Protein AF-A0A7W7Z3H9-F1 (afdb_monomer_lite)

Organism: NCBI:txid87461

Secondary structure (DSSP, 8-state):
--EEEEEEEGGGS-HHHHTTS-SS-EEEEEE-----------SGGGTTTS--TT-SHHHHHHHHHHHTT--

Structure (mmCIF, N/CA/C/O backbone):
data_AF-A0A7W7Z3H9-F1
#
_entry.id   AF-A0A7W7Z3H9-F1
#
loop_
_atom_site.group_PDB
_atom_site.id
_atom_site.type_symbol
_atom_site.label_atom_id
_atom_site.label_alt_id
_atom_site.label_comp_id
_atom_site.label_asym_id
_atom_site.label_entity_id
_atom_site.label_seq_id
_atom_site.pdbx_PDB_ins_code
_atom_site.Cartn_x
_atom_site.Cartn_y
_atom_site.Cartn_z
_atom_site.occupancy
_atom_site.B_iso_or_equiv
_atom_site.auth_seq_id
_atom_site.auth_comp_id
_atom_site.auth_asym_id
_atom_site.auth_atom_id
_atom_site.pdbx_PDB_model_num
ATOM 1 N N . MET A 1 1 ? 10.281 9.531 3.811 1.00 43.44 1 MET A N 1
ATOM 2 C CA . MET A 1 1 ? 11.604 8.932 3.546 1.00 43.44 1 MET A CA 1
ATOM 3 C C . MET A 1 1 ? 11.525 8.350 2.145 1.00 43.44 1 MET A C 1
ATOM 5 O O . MET A 1 1 ? 10.726 7.445 1.940 1.00 43.44 1 MET A O 1
ATOM 9 N N . ASN A 1 2 ? 12.206 8.959 1.174 1.00 57.03 2 ASN A N 1
ATOM 10 C CA . ASN A 1 2 ? 12.162 8.511 -0.222 1.00 57.03 2 ASN A CA 1
ATOM 11 C C . ASN A 1 2 ? 13.107 7.313 -0.366 1.00 57.03 2 ASN A C 1
ATOM 13 O O . ASN A 1 2 ? 14.211 7.342 0.178 1.00 57.03 2 ASN A O 1
ATOM 17 N N . LYS A 1 3 ? 12.669 6.255 -1.051 1.00 71.75 3 LYS A N 1
ATOM 18 C CA . LYS A 1 3 ? 13.512 5.096 -1.364 1.00 71.75 3 LYS A CA 1
ATOM 19 C C . LYS A 1 3 ? 13.894 5.186 -2.835 1.00 71.75 3 LYS A C 1
ATOM 21 O O . LYS A 1 3 ? 13.005 5.254 -3.682 1.00 71.75 3 LYS A O 1
ATOM 26 N N . ILE A 1 4 ? 15.194 5.192 -3.110 1.00 69.44 4 ILE A N 1
ATOM 27 C CA . ILE A 1 4 ? 15.728 5.025 -4.461 1.00 69.44 4 ILE A CA 1
ATOM 28 C C . ILE A 1 4 ? 15.983 3.532 -4.648 1.00 69.44 4 ILE A C 1
ATOM 30 O O . ILE A 1 4 ? 16.601 2.897 -3.789 1.00 69.44 4 ILE A O 1
ATOM 34 N N . VAL A 1 5 ? 15.451 2.958 -5.722 1.00 73.44 5 VAL A N 1
ATOM 35 C CA . VAL A 1 5 ? 15.757 1.582 -6.129 1.00 73.44 5 VAL A CA 1
ATOM 36 C C . VAL A 1 5 ? 16.731 1.674 -7.305 1.00 73.44 5 VAL A C 1
ATOM 38 O O . VAL A 1 5 ? 16.293 2.108 -8.369 1.00 73.44 5 VAL A O 1
ATOM 41 N N . PRO A 1 6 ? 18.020 1.329 -7.116 1.00 64.50 6 PRO A N 1
ATOM 42 C CA . PRO A 1 6 ? 19.064 1.587 -8.112 1.00 64.50 6 PRO A CA 1
ATOM 43 C C . PRO A 1 6 ? 19.003 0.645 -9.326 1.00 64.50 6 PRO A C 1
ATOM 45 O O . PRO A 1 6 ? 19.423 1.015 -10.411 1.00 64.50 6 PRO A O 1
ATOM 48 N N . ASP A 1 7 ? 18.410 -0.543 -9.180 1.00 79.62 7 ASP A N 1
ATOM 49 C CA . ASP A 1 7 ? 18.356 -1.539 -10.253 1.00 79.62 7 ASP A CA 1
ATOM 50 C C . ASP A 1 7 ? 16.930 -2.052 -10.463 1.00 79.62 7 ASP A C 1
ATOM 52 O O . ASP A 1 7 ? 16.515 -3.063 -9.886 1.00 79.62 7 ASP A O 1
ATOM 56 N N . TYR A 1 8 ? 16.150 -1.347 -11.287 1.00 81.31 8 TYR A N 1
ATOM 57 C CA . TYR A 1 8 ? 14.823 -1.798 -11.700 1.00 81.31 8 TYR A CA 1
ATOM 58 C C . TYR A 1 8 ? 14.784 -2.121 -13.199 1.00 81.31 8 TYR A C 1
ATOM 60 O O . TYR A 1 8 ? 15.120 -1.264 -14.014 1.00 81.31 8 TYR A O 1
ATOM 68 N N . PRO A 1 9 ? 14.365 -3.330 -13.608 1.00 86.50 9 PRO A N 1
ATOM 69 C CA . PRO A 1 9 ? 14.371 -3.705 -15.017 1.00 86.50 9 PRO A CA 1
ATOM 70 C C . PRO A 1 9 ? 13.315 -2.925 -15.811 1.00 86.50 9 PRO A C 1
ATOM 72 O O . PRO A 1 9 ? 12.152 -2.847 -15.405 1.00 86.50 9 PRO A O 1
ATOM 75 N N . VAL A 1 10 ? 13.703 -2.422 -16.987 1.00 85.38 10 VAL A N 1
ATOM 76 C CA . VAL A 1 10 ? 12.815 -1.680 -17.907 1.00 85.38 10 VAL A CA 1
ATOM 77 C C . VAL A 1 10 ? 11.584 -2.507 -18.295 1.00 85.38 10 VAL A C 1
ATOM 79 O O . VAL A 1 10 ? 10.472 -1.988 -18.387 1.00 85.38 10 VAL A O 1
ATOM 82 N N . ASP A 1 11 ? 11.753 -3.824 -18.410 1.00 85.44 11 ASP A N 1
ATOM 83 C CA . ASP A 1 11 ? 10.688 -4.785 -18.710 1.00 85.44 11 ASP A CA 1
ATOM 84 C C . ASP A 1 11 ? 9.559 -4.830 -17.670 1.00 85.44 11 ASP A C 1
ATOM 86 O O . ASP A 1 11 ? 8.471 -5.333 -17.964 1.00 85.44 11 ASP A O 1
ATOM 90 N N . LYS A 1 12 ? 9.784 -4.299 -16.462 1.00 84.94 12 LYS A N 1
ATOM 91 C CA . LYS A 1 12 ? 8.772 -4.211 -15.399 1.00 84.94 12 LYS A CA 1
ATOM 92 C C . LYS A 1 12 ? 8.155 -2.816 -15.264 1.00 84.94 12 LYS A C 1
ATOM 94 O O . LYS A 1 12 ? 7.270 -2.634 -14.432 1.00 84.94 12 LYS A O 1
ATOM 99 N N . LEU A 1 13 ? 8.587 -1.837 -16.061 1.00 83.25 13 LEU A N 1
ATOM 100 C CA . LEU A 1 13 ? 8.002 -0.496 -16.044 1.00 83.25 13 LEU A CA 1
ATOM 101 C C . LEU A 1 13 ? 6.612 -0.484 -16.705 1.00 83.25 13 LEU A C 1
ATOM 103 O O . LEU A 1 13 ? 6.410 -1.197 -17.693 1.00 83.25 13 LEU A O 1
ATOM 107 N N . PRO A 1 14 ? 5.672 0.348 -16.224 1.00 86.50 14 PRO A N 1
ATOM 108 C CA . PRO A 1 14 ? 4.443 0.674 -16.949 1.00 86.50 14 PRO A CA 1
ATOM 109 C C . PRO A 1 14 ? 4.735 1.153 -18.378 1.00 86.50 14 PRO A C 1
ATOM 111 O O . PRO A 1 14 ? 5.780 1.757 -18.617 1.00 86.50 14 PRO A O 1
ATOM 114 N N . ALA A 1 15 ? 3.814 0.907 -19.315 1.00 83.62 15 ALA A N 1
ATOM 115 C CA . ALA A 1 15 ? 3.993 1.256 -20.730 1.00 83.62 15 ALA A CA 1
ATOM 116 C C . ALA A 1 15 ? 4.349 2.741 -20.923 1.00 83.62 15 ALA A C 1
ATOM 118 O O . ALA A 1 15 ? 5.301 3.054 -21.632 1.00 83.62 15 ALA A O 1
ATOM 119 N N . ASP A 1 16 ? 3.672 3.616 -20.182 1.00 83.00 16 ASP A N 1
ATOM 120 C CA . ASP A 1 16 ? 3.847 5.072 -20.209 1.00 83.00 16 ASP A CA 1
ATOM 121 C C . ASP A 1 16 ? 5.260 5.525 -19.801 1.00 83.00 16 ASP A C 1
ATOM 123 O O . ASP A 1 16 ? 5.728 6.578 -20.218 1.00 83.00 16 ASP A O 1
ATOM 127 N N . LEU A 1 17 ? 5.953 4.734 -18.975 1.00 80.56 17 LEU A N 1
ATOM 128 C CA . LEU A 1 17 ? 7.320 5.016 -18.520 1.00 80.56 17 LEU A CA 1
ATOM 129 C C . LEU A 1 17 ? 8.378 4.263 -19.334 1.00 80.56 17 LEU A C 1
ATOM 131 O O . LEU A 1 17 ? 9.569 4.490 -19.143 1.00 80.56 17 LEU A O 1
ATOM 135 N N . ARG A 1 18 ? 7.957 3.343 -20.208 1.00 82.38 18 ARG A N 1
ATOM 136 C CA . ARG A 1 18 ? 8.837 2.551 -21.076 1.00 82.38 18 ARG A CA 1
ATOM 137 C C . ARG A 1 18 ? 9.115 3.249 -22.407 1.00 82.38 18 ARG A C 1
ATOM 139 O O . ARG A 1 18 ? 10.053 2.876 -23.111 1.00 82.38 18 ARG A O 1
ATOM 146 N N . GLU A 1 19 ? 8.302 4.234 -22.768 1.00 81.25 19 GLU A N 1
ATOM 147 C CA . GLU A 1 19 ? 8.446 4.970 -24.019 1.00 81.25 19 GLU A CA 1
ATOM 148 C C . GLU A 1 19 ? 9.810 5.682 -24.084 1.00 81.25 19 GLU A C 1
ATOM 150 O O . GLU A 1 19 ? 10.191 6.428 -23.187 1.00 81.25 19 GLU A O 1
ATOM 155 N N . GLY A 1 20 ? 10.586 5.397 -25.135 1.00 79.00 20 GLY A N 1
ATOM 156 C CA . GLY A 1 20 ? 11.934 5.948 -25.321 1.00 79.00 20 GLY A CA 1
ATOM 157 C C . GLY A 1 20 ? 13.060 5.226 -24.568 1.00 79.00 20 GLY A C 1
ATOM 158 O O . GLY A 1 20 ? 14.221 5.598 -24.741 1.00 79.00 20 GLY A O 1
ATOM 159 N N . LEU A 1 21 ? 12.764 4.182 -23.781 1.00 83.31 21 LEU A N 1
ATOM 160 C CA . LEU A 1 21 ? 13.780 3.379 -23.093 1.00 83.31 21 LEU A CA 1
ATOM 161 C C . LEU A 1 21 ? 14.237 2.158 -23.919 1.00 83.31 21 LEU A C 1
ATOM 163 O O . LEU A 1 21 ? 13.482 1.634 -24.745 1.00 83.31 21 LEU A O 1
ATOM 167 N N . PRO A 1 22 ? 15.469 1.659 -23.696 1.00 82.69 22 PRO A N 1
ATOM 168 C CA . PRO A 1 22 ? 15.949 0.423 -24.312 1.00 82.69 22 PRO A CA 1
ATOM 169 C C . PRO A 1 22 ? 15.064 -0.776 -23.951 1.00 82.69 22 PRO A C 1
ATOM 171 O O . PRO A 1 22 ? 14.596 -0.883 -22.822 1.00 82.69 22 PRO A O 1
ATOM 174 N N . LYS A 1 23 ? 14.890 -1.727 -24.881 1.00 76.25 23 LYS A N 1
ATOM 175 C CA . LYS A 1 23 ? 14.064 -2.932 -24.654 1.00 76.25 23 LYS A CA 1
ATOM 176 C C . LYS A 1 23 ? 14.513 -3.756 -23.444 1.00 76.25 23 LYS A C 1
ATOM 178 O O . LYS A 1 23 ? 13.667 -4.335 -22.784 1.00 76.25 23 LYS A O 1
ATOM 183 N N . HIS A 1 24 ? 15.814 -3.785 -23.157 1.00 78.69 24 HIS A N 1
ATOM 184 C CA . HIS A 1 24 ? 16.391 -4.487 -22.013 1.00 78.69 24 HIS A CA 1
ATOM 185 C C . HIS A 1 24 ? 17.426 -3.587 -21.335 1.00 78.69 24 HIS A C 1
ATOM 187 O O . HIS A 1 24 ? 18.279 -3.007 -22.008 1.00 78.69 24 HIS A O 1
ATOM 193 N N . GLY A 1 25 ? 17.338 -3.460 -20.013 1.00 80.94 25 GLY A N 1
ATOM 194 C CA . GLY A 1 25 ? 18.216 -2.613 -19.208 1.00 80.94 25 GLY A CA 1
ATOM 195 C C . GLY A 1 25 ? 17.687 -2.421 -17.789 1.00 80.94 25 GLY A C 1
ATOM 196 O O . GLY A 1 25 ? 16.595 -2.896 -17.458 1.00 80.94 25 GLY A O 1
ATOM 197 N N . SER A 1 26 ? 18.458 -1.702 -16.977 1.00 83.81 26 SER A N 1
ATOM 198 C CA . SER A 1 26 ? 18.091 -1.295 -15.618 1.00 83.81 26 SER A CA 1
ATOM 199 C C . SER A 1 26 ? 17.943 0.223 -15.550 1.00 83.81 26 SER A C 1
ATOM 201 O O . SER A 1 26 ? 18.681 0.946 -16.219 1.00 83.81 26 SER A O 1
ATOM 203 N N . VAL A 1 27 ? 16.995 0.701 -14.749 1.00 83.69 27 VAL A N 1
ATOM 204 C CA . VAL A 1 27 ? 16.796 2.120 -14.438 1.00 83.69 27 VAL A CA 1
ATOM 205 C C . VAL A 1 27 ? 16.729 2.337 -12.932 1.00 83.69 27 VAL A C 1
ATOM 207 O O . VAL A 1 27 ? 16.274 1.466 -12.187 1.00 83.69 27 VAL A O 1
ATOM 210 N N . GLU A 1 28 ? 17.124 3.530 -12.500 1.00 81.50 28 GLU A N 1
ATOM 211 C CA . GLU A 1 28 ? 16.927 3.984 -11.127 1.00 81.50 28 GLU A CA 1
ATOM 212 C C . GLU A 1 28 ? 15.532 4.607 -10.975 1.00 81.50 28 GLU A C 1
ATOM 214 O O . GLU A 1 28 ? 15.134 5.461 -11.770 1.00 81.50 28 GLU A O 1
ATOM 219 N N . ILE A 1 29 ? 14.777 4.199 -9.950 1.00 80.81 29 ILE A N 1
ATOM 220 C CA . ILE A 1 29 ? 13.437 4.743 -9.670 1.00 80.81 29 ILE A CA 1
ATOM 221 C C . ILE A 1 29 ? 13.436 5.462 -8.321 1.00 80.81 29 ILE A C 1
ATOM 223 O O . ILE A 1 29 ? 13.743 4.865 -7.285 1.00 80.81 29 ILE A O 1
ATOM 227 N N . GLU A 1 30 ? 13.024 6.732 -8.322 1.00 78.50 30 GLU A N 1
ATOM 228 C CA . GLU A 1 30 ? 12.745 7.5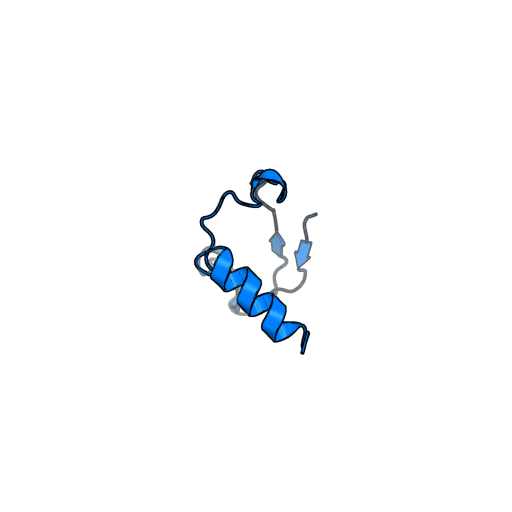11 -7.112 1.00 78.50 30 GLU A CA 1
ATOM 229 C C . GLU A 1 30 ? 11.245 7.449 -6.777 1.00 78.50 30 GLU A C 1
ATOM 231 O O . GLU A 1 30 ? 10.401 7.944 -7.526 1.00 78.50 30 GLU A O 1
ATOM 236 N N . PHE A 1 31 ? 10.887 6.888 -5.619 1.00 76.56 31 PHE A N 1
ATOM 237 C CA . PHE A 1 31 ? 9.505 6.926 -5.137 1.00 76.56 31 PHE A CA 1
ATOM 238 C C . PHE A 1 31 ? 9.254 8.174 -4.290 1.00 76.56 31 PHE A C 1
ATOM 240 O O . PHE A 1 31 ? 9.823 8.330 -3.205 1.00 76.56 31 PHE A O 1
ATOM 247 N N . ARG A 1 32 ? 8.334 9.028 -4.752 1.00 73.25 32 ARG A N 1
ATOM 248 C CA . ARG A 1 32 ? 7.815 10.165 -3.983 1.00 73.25 32 ARG A CA 1
ATOM 249 C C . ARG A 1 32 ? 6.437 9.835 -3.436 1.00 73.25 32 ARG A C 1
ATOM 251 O O . ARG A 1 32 ? 5.468 9.703 -4.181 1.00 73.25 32 ARG A O 1
ATOM 258 N N . LEU A 1 33 ? 6.346 9.723 -2.115 1.00 69.62 33 LEU A N 1
ATOM 259 C CA . LEU A 1 33 ? 5.061 9.640 -1.430 1.00 69.62 33 LEU A CA 1
ATOM 260 C C . LEU A 1 33 ? 4.322 10.963 -1.652 1.00 69.62 33 LEU A C 1
ATOM 262 O O . LEU A 1 33 ? 4.751 12.003 -1.151 1.00 69.62 33 LEU A O 1
ATOM 266 N N . LYS A 1 34 ? 3.201 10.934 -2.381 1.00 71.00 34 LYS A N 1
ATOM 267 C CA . LYS A 1 34 ? 2.234 12.034 -2.317 1.00 71.00 34 LYS A CA 1
ATOM 268 C C . LYS A 1 34 ? 1.806 12.122 -0.854 1.00 71.00 34 LYS A C 1
ATOM 270 O O . LYS A 1 34 ? 1.324 11.130 -0.312 1.00 71.00 34 LYS A O 1
ATOM 275 N N . GLN A 1 35 ? 2.046 13.257 -0.198 1.00 61.56 35 GLN A N 1
ATOM 276 C CA . GLN A 1 35 ? 1.594 13.523 1.170 1.00 61.56 35 GLN A CA 1
ATOM 277 C C . GLN A 1 35 ? 0.061 13.551 1.206 1.00 61.56 35 GLN A C 1
ATOM 279 O O . GLN A 1 35 ? -0.558 14.599 1.329 1.00 61.56 35 GLN A O 1
ATOM 284 N N . GLN A 1 36 ? -0.578 12.396 1.098 1.00 61.72 36 GLN A N 1
ATOM 285 C CA . GLN A 1 36 ? -1.936 12.221 1.564 1.00 61.72 36 GLN A CA 1
ATOM 286 C C . GLN A 1 36 ? -1.791 11.666 2.974 1.00 61.72 36 GLN A C 1
ATOM 288 O O . GLN A 1 36 ? -1.760 10.457 3.197 1.00 61.72 36 GLN A O 1
ATOM 293 N N . MET A 1 37 ? -1.592 12.574 3.935 1.00 60.47 37 MET A N 1
ATOM 294 C CA . MET A 1 37 ? -1.788 12.229 5.336 1.00 60.47 37 MET A CA 1
ATOM 295 C C . MET A 1 37 ? -3.264 11.874 5.480 1.00 60.47 37 MET A C 1
ATOM 297 O O . MET A 1 37 ? -4.102 12.752 5.663 1.00 60.47 37 MET A O 1
ATOM 301 N N . GLN A 1 38 ? -3.599 10.591 5.348 1.00 64.56 38 GLN A N 1
ATOM 302 C CA . GLN A 1 38 ? -4.872 10.121 5.865 1.00 64.56 38 GLN A CA 1
ATOM 303 C C . GLN A 1 38 ? -4.888 10.491 7.353 1.00 64.56 38 GLN A C 1
ATOM 305 O O . GLN A 1 38 ? -3.880 10.252 8.036 1.00 64.56 38 GLN A O 1
ATOM 310 N N . PRO A 1 39 ? -5.951 11.146 7.849 1.00 67.19 39 PRO A N 1
ATOM 311 C CA . PRO A 1 39 ? -6.016 11.526 9.247 1.00 67.19 39 PRO A CA 1
ATOM 312 C C . PRO A 1 39 ? -5.827 10.258 10.074 1.00 67.19 39 PRO A C 1
ATOM 314 O O . PRO A 1 39 ? -6.574 9.292 9.933 1.00 67.19 39 PRO A O 1
ATOM 317 N N . ARG A 1 40 ? -4.775 10.236 10.898 1.00 65.81 40 ARG A N 1
ATOM 318 C CA . ARG A 1 40 ? -4.568 9.162 11.865 1.00 65.81 40 ARG A CA 1
ATOM 319 C C . ARG A 1 40 ? -5.669 9.306 12.906 1.00 65.81 40 ARG A C 1
ATOM 321 O O . ARG A 1 40 ? -5.543 10.104 13.829 1.00 65.81 40 ARG A O 1
ATOM 328 N N . VAL A 1 41 ? -6.769 8.591 12.714 1.00 66.00 41 VAL A N 1
ATOM 329 C CA . VAL A 1 41 ? -7.830 8.511 13.713 1.00 66.00 41 VAL A CA 1
ATOM 330 C C . VAL A 1 41 ? -7.324 7.593 14.820 1.00 66.00 41 VAL A C 1
ATOM 332 O O . VAL A 1 41 ? -6.826 6.499 14.555 1.00 66.00 41 VAL A O 1
ATOM 335 N N . LEU A 1 42 ? -7.392 8.060 16.064 1.00 63.88 42 LEU A N 1
ATOM 336 C CA . LEU A 1 42 ? -7.122 7.208 17.216 1.00 63.88 42 LEU A CA 1
ATOM 337 C C . LEU A 1 42 ? -8.136 6.057 17.205 1.00 63.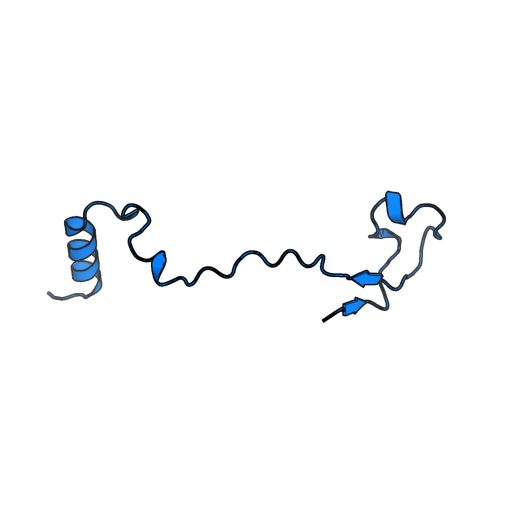88 42 LEU A C 1
ATOM 339 O O . LEU A 1 42 ? -9.321 6.281 16.988 1.00 63.88 42 LEU A O 1
ATOM 343 N N . LEU A 1 43 ? -7.689 4.826 17.457 1.00 62.72 43 LEU A N 1
ATOM 344 C CA . LEU A 1 43 ? -8.601 3.677 17.545 1.00 62.72 43 LEU A CA 1
ATOM 345 C C . LEU A 1 43 ? -9.573 3.802 18.732 1.00 62.72 43 LEU A C 1
ATOM 347 O O . LEU A 1 43 ? -10.665 3.249 18.688 1.00 62.72 43 LEU A O 1
ATOM 351 N N . ALA A 1 44 ? -9.201 4.564 19.767 1.00 68.06 44 ALA A N 1
ATOM 352 C CA . ALA A 1 44 ? -9.998 4.761 20.978 1.00 68.06 44 ALA A CA 1
ATOM 353 C C . A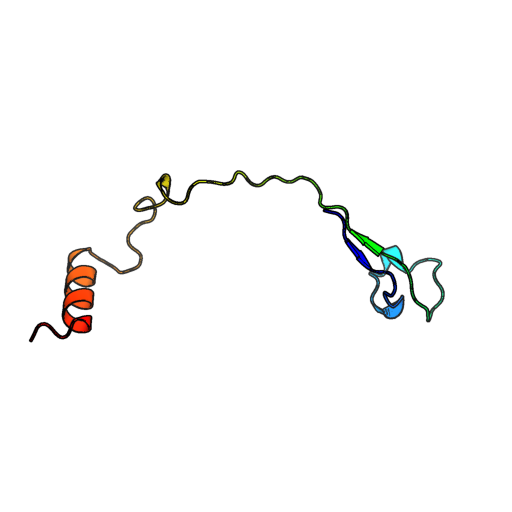LA A 1 44 ? -11.435 5.271 20.708 1.00 68.06 44 ALA A C 1
ATOM 355 O O . ALA A 1 44 ? -12.366 4.621 21.170 1.00 68.06 44 ALA A O 1
ATOM 356 N N . PRO A 1 45 ? -11.667 6.351 19.933 1.00 62.50 45 PRO A N 1
ATOM 357 C CA . PRO A 1 45 ? -13.021 6.793 19.578 1.00 62.50 45 PRO A CA 1
ATOM 358 C C . PRO A 1 45 ? -13.790 5.856 18.630 1.00 62.50 45 PRO A C 1
ATOM 360 O O . PRO A 1 45 ? -14.977 6.078 18.415 1.00 62.50 45 PRO A O 1
ATOM 363 N N . LEU A 1 46 ? -13.148 4.836 18.049 1.00 62.31 46 LEU A N 1
ATOM 364 C CA . LEU A 1 46 ? -13.812 3.844 17.192 1.00 62.31 46 LEU A CA 1
ATOM 365 C C . LEU A 1 46 ? -14.272 2.602 17.972 1.00 62.31 46 LEU A C 1
ATOM 367 O O . LEU A 1 46 ? -15.065 1.815 17.453 1.00 62.31 46 LEU A O 1
ATOM 371 N N . ALA A 1 47 ? -13.811 2.422 19.215 1.00 62.28 47 ALA A N 1
ATOM 372 C CA . ALA A 1 47 ? -14.269 1.343 20.082 1.00 62.28 47 ALA A CA 1
ATOM 373 C C . ALA A 1 47 ? -15.760 1.537 20.414 1.00 62.28 47 ALA A C 1
ATOM 375 O O . ALA A 1 47 ? -16.144 2.536 21.015 1.00 62.28 47 ALA A O 1
ATOM 376 N N . GLY A 1 48 ? -16.606 0.596 19.983 1.00 65.31 48 GLY A N 1
ATOM 377 C CA . GLY A 1 48 ? -18.063 0.662 20.159 1.00 65.31 48 GLY A CA 1
ATOM 378 C C . GLY A 1 48 ? -18.811 1.550 19.152 1.00 65.31 48 GLY A C 1
ATOM 379 O O . GLY A 1 48 ? -20.032 1.636 19.223 1.00 65.31 48 GLY A O 1
ATOM 380 N N . ALA A 1 49 ? -18.118 2.189 18.199 1.00 63.97 49 ALA A N 1
ATOM 381 C CA . ALA A 1 49 ? -18.752 3.003 17.152 1.00 63.97 49 ALA A CA 1
ATOM 382 C C . ALA A 1 49 ? -19.360 2.161 16.014 1.00 63.97 49 ALA A C 1
ATOM 384 O O . ALA A 1 49 ? -20.186 2.647 15.242 1.00 63.97 49 ALA A O 1
ATOM 385 N N . VAL A 1 50 ? -18.934 0.904 15.895 1.00 62.28 50 VAL A N 1
ATOM 386 C CA . VAL A 1 50 ? -19.451 -0.057 14.918 1.00 62.28 50 VAL A CA 1
ATOM 387 C C . VAL A 1 50 ? -20.441 -0.974 15.639 1.00 62.28 50 VAL A C 1
ATOM 389 O O . VAL A 1 50 ? -20.134 -1.401 16.756 1.00 62.28 50 VAL A O 1
ATOM 392 N N . PRO A 1 51 ? -21.609 -1.288 15.043 1.00 62.59 51 PRO A N 1
ATOM 393 C CA . PRO A 1 51 ? -22.514 -2.286 15.601 1.00 62.59 51 PRO A CA 1
ATOM 394 C C . PRO A 1 51 ? -21.755 -3.584 15.871 1.00 62.59 51 PRO A C 1
ATOM 396 O O . PRO A 1 51 ? -20.882 -3.970 15.091 1.00 62.59 51 PRO A O 1
ATOM 399 N N . ASN A 1 52 ? -22.075 -4.232 16.989 1.00 64.44 52 ASN A N 1
ATOM 400 C CA . ASN A 1 52 ? -21.426 -5.465 17.404 1.00 64.44 52 ASN A CA 1
ATOM 401 C C . ASN A 1 52 ? -21.599 -6.527 16.301 1.00 64.44 52 ASN A C 1
ATOM 403 O O . ASN A 1 52 ? -22.677 -7.086 16.110 1.00 64.44 52 A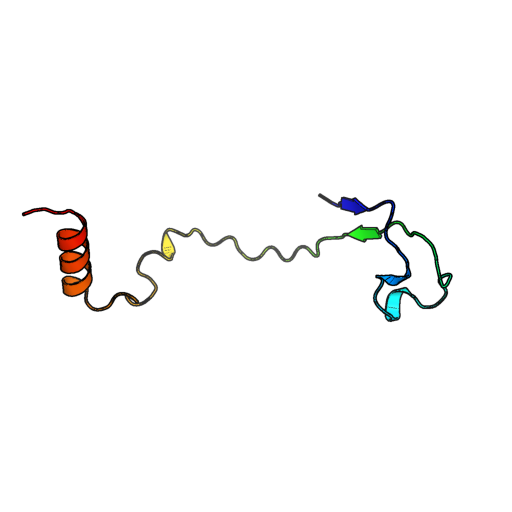SN A O 1
ATOM 407 N N . ILE A 1 53 ? -20.533 -6.765 15.529 1.00 67.69 53 ILE A N 1
ATOM 408 C CA . ILE A 1 53 ? -20.521 -7.739 14.426 1.00 67.69 53 ILE A CA 1
ATOM 409 C C . ILE A 1 53 ? -20.649 -9.180 14.930 1.00 67.69 53 ILE A C 1
ATOM 411 O O . ILE A 1 53 ? -20.931 -10.079 14.143 1.00 67.69 53 ILE A O 1
ATOM 415 N N . HIS A 1 54 ? -20.441 -9.394 16.230 1.00 64.31 54 HIS A N 1
ATOM 416 C CA . HIS A 1 54 ? -20.487 -10.699 16.877 1.00 64.31 54 HIS A CA 1
ATOM 417 C C . HIS A 1 54 ? -21.862 -11.032 17.473 1.00 64.31 54 HIS A C 1
ATOM 419 O O . HIS A 1 54 ? -21.974 -12.02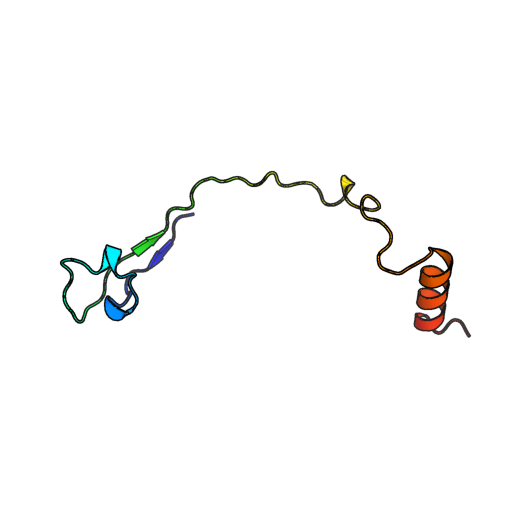0 18.190 1.00 64.31 54 HIS A O 1
ATOM 425 N N . GLY A 1 55 ? -22.900 -10.253 17.151 1.00 66.81 55 GLY A N 1
ATOM 426 C CA . GLY A 1 55 ? -24.266 -10.504 17.611 1.00 66.81 55 GLY A CA 1
ATOM 427 C C . GLY A 1 55 ? -24.633 -9.682 18.843 1.00 66.81 55 GLY A C 1
ATOM 428 O O . GLY A 1 55 ? -24.064 -8.615 19.084 1.00 66.81 55 GLY A O 1
ATOM 429 N N . ARG A 1 56 ? -25.639 -10.130 19.598 1.00 76.06 56 ARG A N 1
ATOM 430 C CA . ARG A 1 56 ? -26.064 -9.441 20.829 1.00 76.06 56 ARG A CA 1
ATOM 431 C C . ARG A 1 56 ? -24.992 -9.605 21.904 1.00 76.06 56 ARG A C 1
ATOM 433 O O . ARG A 1 56 ? -24.324 -10.632 21.962 1.00 76.06 56 ARG A O 1
ATOM 440 N N . ASP A 1 57 ? -24.858 -8.627 22.796 1.00 77.25 57 ASP A N 1
ATOM 441 C CA . ASP A 1 57 ? -23.827 -8.649 23.847 1.00 77.25 57 ASP A CA 1
ATOM 442 C C . ASP A 1 57 ? -23.886 -9.924 24.713 1.00 77.25 57 ASP A C 1
ATOM 444 O O . ASP A 1 57 ? -22.855 -10.451 25.123 1.00 77.25 57 ASP A O 1
ATOM 448 N N . GLU A 1 58 ? -25.089 -10.467 24.921 1.00 79.19 58 GLU A N 1
ATOM 449 C CA . GLU A 1 58 ? -25.348 -11.728 25.628 1.00 79.19 58 GLU A CA 1
ATOM 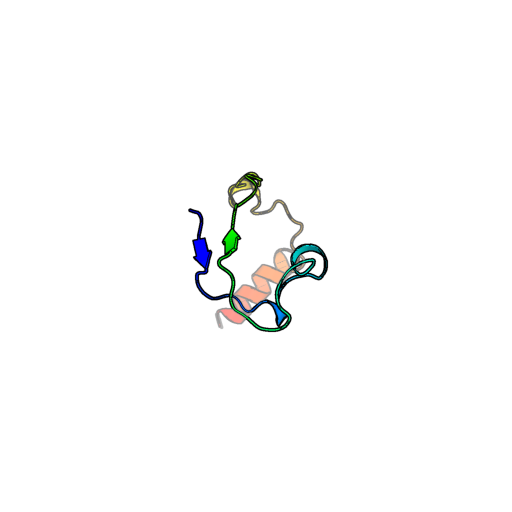450 C C . GLU A 1 58 ? -24.661 -12.933 24.963 1.00 79.19 58 GLU A C 1
ATOM 452 O O . GLU A 1 58 ? -24.080 -13.774 25.649 1.00 79.19 58 GLU A O 1
ATOM 457 N N . GLU A 1 59 ? -24.679 -12.994 23.629 1.00 75.62 59 GLU A N 1
ATOM 458 C CA . GLU A 1 59 ? -24.087 -14.077 22.833 1.00 75.62 59 GLU A CA 1
ATOM 459 C C . GLU A 1 59 ? -22.557 -14.016 22.896 1.00 75.62 59 GLU A C 1
ATOM 461 O O . GLU A 1 59 ? -21.889 -15.038 23.051 1.00 75.62 59 GLU A O 1
ATOM 466 N N . VAL A 1 60 ? -21.997 -12.804 22.865 1.00 74.31 60 VAL A N 1
ATOM 467 C CA . VAL A 1 60 ? -20.550 -12.580 22.983 1.00 74.31 60 VAL A CA 1
ATOM 468 C C . VAL A 1 60 ? -20.045 -12.965 24.372 1.00 74.31 60 VAL A C 1
ATOM 470 O O . VAL A 1 60 ? -19.015 -13.627 24.494 1.00 74.31 60 VAL A O 1
ATOM 473 N N . VAL A 1 61 ? -20.770 -12.589 25.431 1.00 78.38 61 VAL A N 1
ATOM 474 C CA . VAL A 1 61 ? -20.416 -12.958 26.810 1.00 78.38 61 VAL A CA 1
ATOM 475 C C . VAL A 1 61 ? -20.474 -14.473 27.002 1.00 78.38 61 VAL A C 1
ATOM 477 O O . VAL A 1 61 ? -19.572 -15.035 27.625 1.00 78.38 61 VAL A O 1
ATOM 480 N N . GLN A 1 62 ? -21.495 -15.135 26.454 1.00 79.12 62 GLN A N 1
ATOM 481 C CA . GLN A 1 62 ? -21.624 -16.588 26.515 1.00 79.12 62 GLN A CA 1
ATOM 482 C C . GLN A 1 62 ? -20.471 -17.287 25.780 1.00 79.12 62 GLN A C 1
ATOM 484 O O . GLN A 1 62 ? -19.823 -18.156 26.357 1.00 79.12 62 GLN A O 1
ATOM 489 N N . TYR A 1 63 ? -20.132 -16.834 24.570 1.00 76.00 63 TYR A N 1
ATOM 490 C CA . TYR A 1 63 ? -19.002 -17.357 23.799 1.00 76.00 63 TYR A CA 1
ATOM 491 C C . TYR A 1 63 ? -17.658 -17.191 24.530 1.00 76.00 63 TYR A C 1
ATOM 493 O O . TYR A 1 63 ? -16.841 -18.109 24.567 1.00 76.00 63 TYR A O 1
ATOM 501 N N . ILE A 1 64 ? -17.426 -16.039 25.170 1.00 79.06 64 ILE A N 1
ATOM 502 C CA . ILE A 1 64 ? -16.209 -15.805 25.965 1.00 79.06 64 ILE A CA 1
ATOM 503 C C . ILE A 1 64 ? -16.141 -16.748 27.175 1.00 79.06 64 ILE A C 1
ATOM 505 O O . ILE A 1 64 ? -15.053 -17.215 27.508 1.00 79.06 64 ILE A O 1
ATOM 509 N N . ARG A 1 65 ? -17.273 -17.034 27.834 1.00 78.81 65 ARG A N 1
ATOM 510 C CA . ARG A 1 65 ? -17.336 -17.995 28.950 1.00 78.81 65 ARG A CA 1
ATOM 511 C C . ARG A 1 65 ? -17.037 -19.420 28.494 1.00 78.81 65 ARG A C 1
ATOM 513 O O . ARG A 1 65 ? -16.258 -20.100 29.150 1.00 78.81 65 ARG A O 1
ATOM 520 N N . GLU A 1 66 ? -17.593 -19.837 27.359 1.00 79.62 66 GLU A N 1
ATOM 521 C CA . GLU A 1 66 ? -17.318 -21.148 26.756 1.00 79.62 66 GLU A CA 1
ATOM 522 C C . GLU A 1 66 ? -15.833 -21.306 26.397 1.00 79.62 66 GLU A C 1
ATOM 524 O O . GLU A 1 66 ? -15.236 -22.338 26.688 1.00 79.62 66 GLU A O 1
ATOM 529 N N . LEU A 1 67 ? -15.204 -20.260 25.848 1.00 75.25 67 LEU A N 1
ATOM 530 C CA . LEU A 1 67 ? -13.768 -20.252 25.542 1.00 75.25 67 LEU A CA 1
ATOM 531 C C . LEU A 1 67 ? -12.862 -20.284 26.778 1.00 75.25 67 LEU A C 1
ATOM 533 O O . LEU A 1 67 ? -11.698 -20.666 26.663 1.00 75.25 67 LEU A O 1
ATOM 537 N N . ARG A 1 68 ? -13.347 -19.820 27.934 1.00 73.69 68 ARG A N 1
ATOM 538 C CA . ARG A 1 68 ? -12.556 -19.771 29.169 1.00 73.69 68 ARG A CA 1
ATOM 539 C C . ARG A 1 68 ? -12.500 -21.094 29.924 1.00 73.69 68 ARG A C 1
ATOM 541 O O . ARG A 1 68 ? -11.739 -21.159 30.880 1.00 73.69 68 ARG A O 1
ATOM 548 N N . GLU A 1 69 ? -13.265 -22.108 29.508 1.00 64.50 69 GLU A N 1
ATOM 549 C CA . GLU A 1 69 ? -13.429 -23.363 30.256 1.00 64.50 69 GLU A CA 1
ATOM 550 C C . GLU A 1 69 ? -13.772 -23.118 31.742 1.00 64.50 69 GLU A C 1
ATOM 552 O O . GLU A 1 69 ? -13.334 -23.859 32.618 1.00 64.50 69 GLU A O 1
ATOM 557 N N . ASP A 1 70 ? -14.571 -22.084 32.047 1.00 56.84 70 ASP A N 1
ATOM 558 C CA . ASP A 1 70 ? -15.163 -21.911 33.382 1.00 56.84 70 ASP A CA 1
ATOM 559 C C . ASP A 1 70 ? -16.290 -22.967 33.546 1.00 56.84 70 ASP A C 1
ATOM 561 O O . ASP A 1 70 ? -17.477 -22.646 33.459 1.00 56.84 70 ASP A O 1
ATOM 565 N N . SER A 1 71 ? -15.911 -24.247 33.683 1.00 50.16 71 SER A N 1
ATOM 566 C CA . SER A 1 71 ? -16.764 -25.380 34.097 1.00 50.16 71 SER A CA 1
ATOM 567 C C . SER A 1 71 ? -16.583 -25.706 35.574 1.00 50.16 71 SER A C 1
ATOM 569 O O . SER A 1 71 ? -15.424 -25.708 36.045 1.00 50.16 71 SER A O 1
#

pLDDT: mean 72.72, std 9.43, range [43.44, 86.5]

Sequence (71 aa):
MNKIVPDYPVDKLPADLREGLPKHGSVEIEFRLKQQMQPRVLLAPLAGAVPNIHGRDEEVVQYIRELREDS

Foldseek 3Di:
DKDKDAFDWLCPDDPVVNPPPDPTGGHIDIDDDPPPPPPPDDCVVVVVVDPDPQDDPVSVVVVVCVVVPPD

Radius of gyration: 25.56 Å; chains: 1; bounding box: 45×39×59 Å